Protein AF-A0A962JYY6-F1 (afdb_monomer)

pLDDT: mean 77.54, std 12.12, range [55.94, 94.5]

Sequence (50 aa):
MDFRLLLWGKNLTDEEYGIVRTIAWSTFGATDVQTFGDPRTVGLTLSYMY

Structure (mmCIF, N/CA/C/O backbone):
data_AF-A0A962JYY6-F1
#
_entry.id   AF-A0A962JYY6-F1
#
loop_
_atom_site.group_PDB
_atom_site.id
_atom_site.type_symbol
_atom_site.label_atom_id
_atom_site.label_alt_id
_atom_site.label_comp_id
_atom_site.label_asym_id
_atom_site.label_entity_id
_atom_site.label_seq_id
_atom_site.pdbx_PDB_ins_code
_atom_site.Cartn_x
_atom_site.Cartn_y
_atom_site.Cartn_z
_atom_site.occupancy
_atom_site.B_iso_or_equiv
_atom_site.auth_seq_id
_atom_site.auth_comp_id
_atom_site.auth_asym_id
_atom_site.auth_atom_id
_atom_site.pdbx_PDB_model_num
ATOM 1 N N . MET A 1 1 ? -4.090 0.201 30.337 1.00 74.06 1 MET A N 1
ATOM 2 C CA . MET A 1 1 ? -5.046 0.756 29.354 1.00 74.06 1 MET A CA 1
ATOM 3 C C . MET A 1 1 ? -4.424 1.905 28.564 1.00 74.06 1 MET A C 1
ATOM 5 O O . MET A 1 1 ? -4.626 3.067 28.900 1.00 74.06 1 MET A O 1
ATOM 9 N N . ASP A 1 2 ? -3.663 1.566 27.521 1.00 85.94 2 ASP A N 1
ATOM 10 C CA . ASP A 1 2 ? -3.176 2.518 26.506 1.00 85.94 2 ASP A CA 1
ATOM 11 C C . ASP A 1 2 ? -3.815 2.181 25.146 1.00 85.94 2 ASP A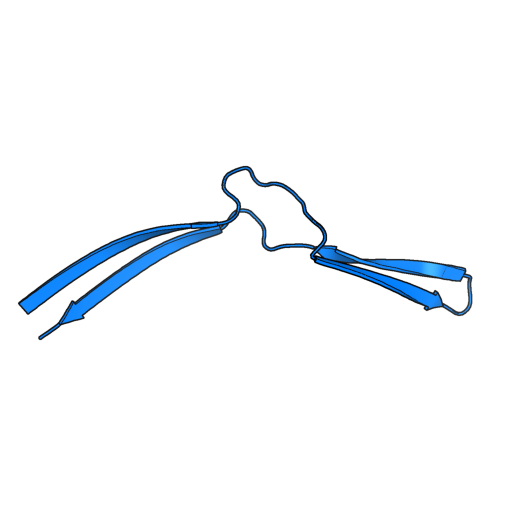 C 1
ATOM 13 O O . ASP A 1 2 ? -3.921 1.006 24.776 1.00 85.94 2 ASP A O 1
ATOM 17 N N . PHE A 1 3 ? -4.263 3.209 24.424 1.00 89.31 3 PHE A N 1
ATOM 18 C CA . PHE A 1 3 ? -4.861 3.115 23.093 1.00 89.31 3 PHE A CA 1
ATOM 19 C C . PHE A 1 3 ? -4.063 3.982 22.125 1.00 89.31 3 PHE A C 1
ATOM 21 O O . PHE A 1 3 ? -3.927 5.189 22.321 1.00 89.31 3 PHE A O 1
ATOM 28 N N . ARG A 1 4 ? -3.594 3.382 21.028 1.00 93.25 4 ARG A N 1
ATOM 29 C CA . ARG A 1 4 ? -2.833 4.082 19.991 1.00 93.25 4 ARG A CA 1
ATOM 30 C C . ARG A 1 4 ? -3.439 3.861 18.615 1.00 93.25 4 ARG A C 1
ATOM 32 O O . ARG A 1 4 ? -3.734 2.732 18.229 1.00 93.25 4 ARG A O 1
ATOM 39 N N . LEU A 1 5 ? -3.568 4.951 17.865 1.00 93.31 5 LEU A N 1
ATOM 40 C CA . LEU A 1 5 ? -3.998 4.960 16.472 1.00 93.31 5 LEU A CA 1
ATOM 41 C C . LEU A 1 5 ? -2.901 5.602 15.619 1.00 93.31 5 LEU A C 1
ATOM 43 O O . LEU A 1 5 ? -2.418 6.685 15.941 1.00 93.31 5 LEU A O 1
ATOM 47 N N . LEU A 1 6 ? -2.491 4.920 14.552 1.00 93.38 6 LEU A N 1
ATOM 48 C CA . LEU A 1 6 ? -1.456 5.373 13.626 1.00 93.38 6 LEU A CA 1
ATOM 49 C C . LEU A 1 6 ? -2.018 5.379 12.206 1.00 93.38 6 LEU A C 1
ATOM 51 O O . LEU A 1 6 ? -2.406 4.336 11.685 1.00 93.38 6 LEU A O 1
ATOM 55 N N . LEU A 1 7 ? -2.009 6.547 11.575 1.00 92.62 7 LEU A N 1
ATOM 56 C CA . LEU A 1 7 ? -2.264 6.700 10.147 1.00 92.62 7 LEU A CA 1
ATOM 57 C C . LEU A 1 7 ? -0.931 6.680 9.403 1.00 92.62 7 LEU A C 1
ATOM 59 O O . LEU A 1 7 ? 0.015 7.351 9.817 1.00 92.62 7 LEU A O 1
ATOM 63 N N . TRP A 1 8 ? -0.852 5.926 8.312 1.00 91.50 8 TRP A N 1
ATOM 64 C CA . TRP A 1 8 ? 0.349 5.860 7.487 1.00 91.50 8 TRP A CA 1
ATOM 65 C C . TRP A 1 8 ? 0.006 5.755 6.003 1.00 91.50 8 TRP A C 1
ATOM 67 O O . TRP A 1 8 ? -1.093 5.363 5.613 1.00 91.50 8 TRP A O 1
ATOM 77 N N . GLY A 1 9 ? 0.968 6.115 5.160 1.00 86.38 9 GLY A N 1
ATOM 78 C CA . GLY A 1 9 ? 0.863 5.981 3.716 1.00 86.38 9 GLY A CA 1
ATOM 79 C C . GLY A 1 9 ? 2.218 5.678 3.091 1.00 86.38 9 GLY A C 1
ATOM 80 O O . GLY A 1 9 ? 3.259 6.054 3.630 1.00 86.38 9 GLY A O 1
ATOM 81 N N . LYS A 1 10 ? 2.193 4.976 1.963 1.00 84.44 10 LYS A N 1
ATOM 82 C CA . LYS A 1 10 ? 3.331 4.665 1.099 1.00 84.44 10 LYS A CA 1
ATOM 83 C C . LYS A 1 10 ? 3.031 5.167 -0.307 1.00 84.44 10 LYS A C 1
ATOM 85 O O . LYS A 1 10 ? 1.885 5.112 -0.747 1.00 84.44 10 LYS A O 1
ATOM 90 N N . ASN A 1 11 ? 4.070 5.637 -0.992 1.00 81.62 11 ASN A N 1
ATOM 91 C CA . ASN A 1 11 ? 3.985 6.124 -2.368 1.00 81.62 11 ASN A CA 1
ATOM 92 C C . ASN A 1 11 ? 2.893 7.209 -2.566 1.00 81.62 11 ASN A C 1
ATOM 94 O O . ASN A 1 11 ? 2.012 7.091 -3.409 1.00 81.62 11 ASN A O 1
ATOM 98 N N . LEU A 1 12 ? 2.900 8.266 -1.736 1.00 75.69 12 LEU A N 1
ATOM 99 C CA . LEU A 1 12 ? 1.854 9.312 -1.732 1.00 75.69 12 LEU A CA 1
ATOM 100 C C . LEU A 1 12 ? 1.768 10.106 -3.044 1.00 75.69 12 LEU A C 1
ATOM 102 O O . LEU A 1 12 ? 0.697 10.608 -3.390 1.00 75.69 12 LEU A O 1
ATOM 106 N N . THR A 1 13 ? 2.888 10.211 -3.752 1.00 79.81 13 THR A N 1
ATOM 107 C CA . THR A 1 13 ? 3.012 10.856 -5.061 1.00 79.81 13 THR A CA 1
ATOM 108 C C . THR A 1 13 ? 2.570 9.957 -6.214 1.00 79.81 13 THR A C 1
ATOM 110 O O . THR A 1 13 ? 2.513 10.445 -7.337 1.00 79.81 13 THR A O 1
ATOM 113 N N . ASP A 1 14 ? 2.199 8.698 -5.932 1.00 74.50 14 ASP A N 1
ATOM 114 C CA . ASP A 1 14 ? 1.800 7.690 -6.924 1.00 74.50 14 ASP A CA 1
ATOM 115 C C . ASP A 1 14 ? 2.855 7.524 -8.025 1.00 74.50 14 ASP A C 1
ATOM 117 O O . ASP A 1 14 ? 2.559 7.429 -9.214 1.00 74.50 14 ASP A O 1
ATOM 121 N N . GLU A 1 15 ? 4.120 7.578 -7.612 1.00 75.00 15 GLU A N 1
ATOM 122 C 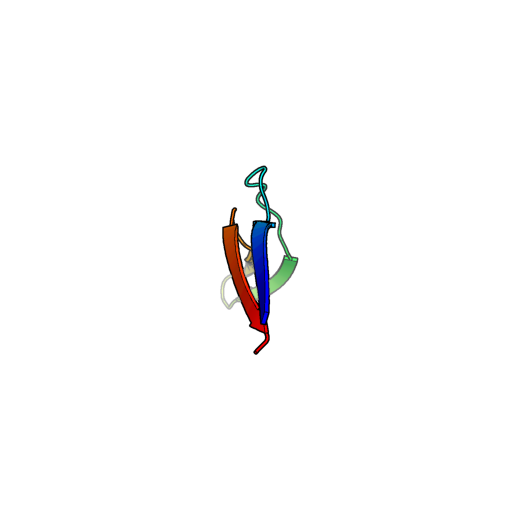CA . GLU A 1 15 ? 5.248 7.492 -8.518 1.00 75.00 15 GLU A CA 1
ATOM 123 C C . GLU A 1 15 ? 5.464 6.030 -8.894 1.00 75.00 15 GLU A C 1
ATOM 125 O O . GLU A 1 15 ? 5.600 5.151 -8.036 1.00 75.00 15 GLU A O 1
ATOM 130 N N . GLU A 1 16 ? 5.470 5.767 -10.195 1.00 72.94 16 GLU A N 1
ATOM 131 C CA . GLU A 1 16 ? 5.730 4.441 -10.724 1.00 72.94 16 GLU A CA 1
ATOM 132 C C . GLU A 1 16 ? 7.241 4.228 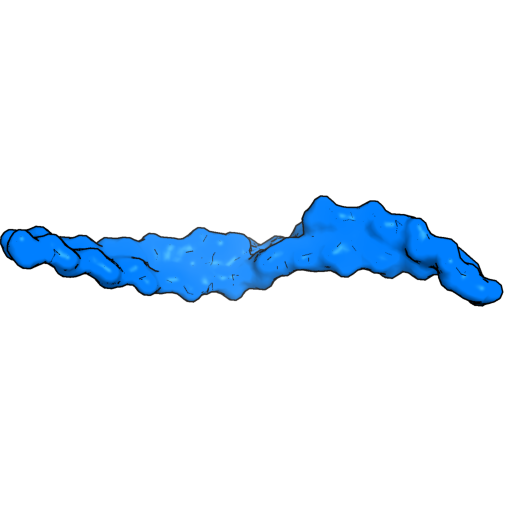-10.802 1.00 72.94 16 GLU A C 1
ATOM 134 O O . GLU A 1 16 ? 7.945 4.864 -11.587 1.00 72.94 16 GLU A O 1
ATOM 139 N N . TYR A 1 17 ? 7.754 3.326 -9.968 1.00 71.31 17 TYR A N 1
ATOM 140 C CA . TYR A 1 17 ? 9.166 2.966 -9.958 1.00 71.31 17 TYR A CA 1
ATOM 141 C C . TYR A 1 17 ? 9.340 1.463 -10.177 1.00 71.31 17 TYR A C 1
ATOM 143 O O . TYR A 1 17 ? 8.573 0.640 -9.678 1.00 71.31 17 TYR A O 1
ATOM 151 N N . GLY A 1 18 ? 10.359 1.086 -10.949 1.00 68.38 18 GLY A N 1
ATOM 152 C CA . GLY A 1 18 ? 10.758 -0.311 -11.112 1.00 68.38 18 GLY A CA 1
ATOM 153 C C . GLY A 1 18 ? 11.650 -0.759 -9.961 1.00 68.38 18 GLY A C 1
ATOM 154 O O . GLY A 1 18 ? 12.631 -0.089 -9.653 1.00 68.38 18 GLY A O 1
ATOM 155 N N . ILE A 1 19 ? 11.339 -1.900 -9.346 1.00 69.12 19 ILE A N 1
ATOM 156 C CA . ILE A 1 19 ? 12.185 -2.504 -8.305 1.00 69.12 19 ILE A CA 1
ATOM 157 C C . ILE A 1 19 ? 13.294 -3.343 -8.950 1.00 69.12 19 ILE A C 1
ATOM 159 O O . ILE A 1 19 ? 14.459 -3.251 -8.571 1.00 69.12 19 ILE A O 1
ATOM 163 N N . VAL A 1 20 ? 12.935 -4.171 -9.934 1.00 71.69 20 VAL A N 1
ATOM 164 C CA . VAL A 1 20 ? 13.859 -5.079 -10.624 1.00 71.69 20 VAL A CA 1
ATOM 165 C C . VAL A 1 20 ? 13.529 -5.092 -12.107 1.00 71.69 20 VAL A C 1
ATOM 167 O O . VAL A 1 20 ? 12.366 -5.229 -12.490 1.00 71.69 20 VAL A O 1
ATOM 170 N N . ARG A 1 21 ? 14.569 -4.992 -12.933 1.00 61.06 21 ARG A N 1
ATOM 171 C CA . ARG A 1 21 ? 14.501 -5.143 -14.385 1.00 61.06 21 ARG A CA 1
ATOM 172 C C . ARG A 1 21 ? 15.2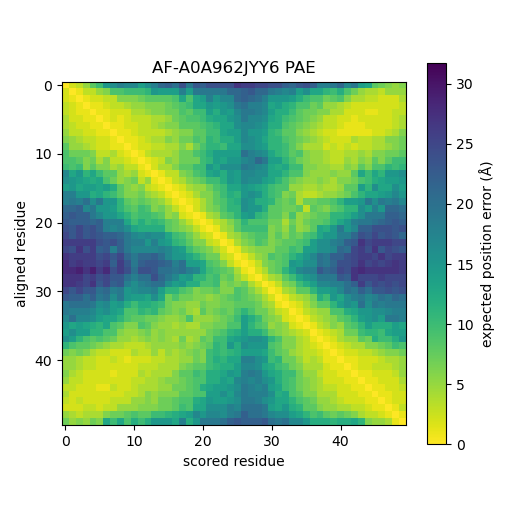75 -6.398 -14.773 1.00 61.06 21 ARG A C 1
ATOM 174 O O . ARG A 1 21 ? 16.477 -6.469 -14.526 1.00 61.06 21 ARG A O 1
ATOM 181 N N . THR A 1 22 ? 14.592 -7.395 -15.329 1.00 61.72 22 THR A N 1
ATOM 182 C CA . THR A 1 22 ? 15.211 -8.652 -15.771 1.00 61.72 22 THR A CA 1
ATOM 183 C C . THR A 1 22 ? 15.067 -8.799 -17.277 1.00 61.72 22 THR A C 1
ATOM 185 O O . THR A 1 22 ? 13.965 -8.733 -17.816 1.00 61.72 22 THR A O 1
ATOM 188 N N . ILE A 1 23 ? 16.191 -9.053 -17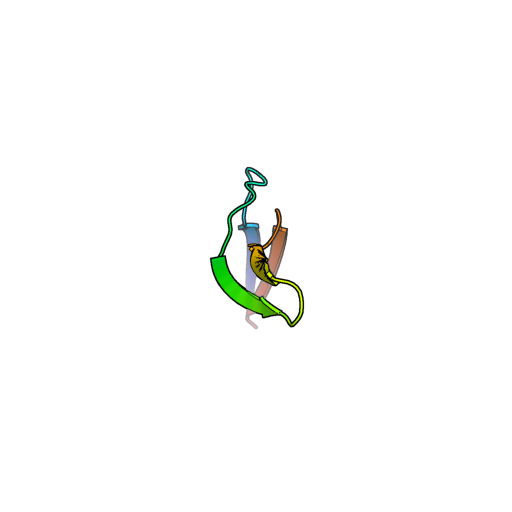.951 1.00 61.22 23 ILE A N 1
ATOM 189 C CA . ILE A 1 23 ? 16.210 -9.415 -19.368 1.00 61.22 23 ILE A CA 1
ATOM 190 C C . ILE A 1 23 ? 15.905 -10.911 -19.459 1.00 61.22 23 ILE A C 1
ATOM 192 O O . ILE A 1 23 ? 16.754 -11.744 -19.137 1.00 61.22 23 ILE A O 1
ATOM 196 N N . ALA A 1 24 ? 14.689 -11.253 -19.877 1.00 64.25 24 ALA A N 1
ATOM 197 C CA . ALA A 1 24 ? 14.306 -12.627 -20.155 1.00 64.25 24 ALA A CA 1
ATOM 198 C C . ALA A 1 24 ? 14.552 -12.930 -21.639 1.00 64.25 24 ALA A C 1
ATOM 200 O O . ALA A 1 24 ? 13.994 -12.284 -22.527 1.00 64.25 24 ALA A O 1
ATOM 201 N N . TRP A 1 25 ? 15.391 -13.923 -21.927 1.00 55.94 25 TRP A N 1
ATOM 202 C CA . TRP A 1 25 ? 15.575 -14.422 -23.289 1.00 55.94 25 TRP A CA 1
ATOM 203 C C . TRP A 1 25 ? 14.393 -15.335 -23.641 1.00 55.94 25 TRP A C 1
ATOM 205 O O . TRP A 1 25 ? 14.282 -16.433 -23.101 1.00 55.94 25 TRP A O 1
ATOM 215 N N . SER A 1 26 ? 13.491 -14.880 -24.515 1.00 61.50 26 SER A N 1
ATOM 216 C CA . SER A 1 26 ? 12.398 -15.697 -25.057 1.00 61.50 26 SER A CA 1
ATOM 217 C C . SER A 1 26 ? 12.766 -16.245 -26.441 1.00 61.50 26 SER A C 1
ATOM 219 O O . SER A 1 26 ? 13.614 -15.683 -27.137 1.00 61.50 26 SER A O 1
ATOM 221 N N . THR A 1 27 ? 12.100 -17.320 -26.877 1.00 57.75 27 THR A N 1
ATOM 222 C CA . THR A 1 27 ? 12.311 -17.979 -28.184 1.00 57.75 27 THR A CA 1
ATOM 223 C C . THR A 1 27 ? 12.195 -17.035 -29.394 1.00 57.75 27 THR A C 1
ATOM 225 O O . THR A 1 27 ? 12.713 -17.362 -30.458 1.0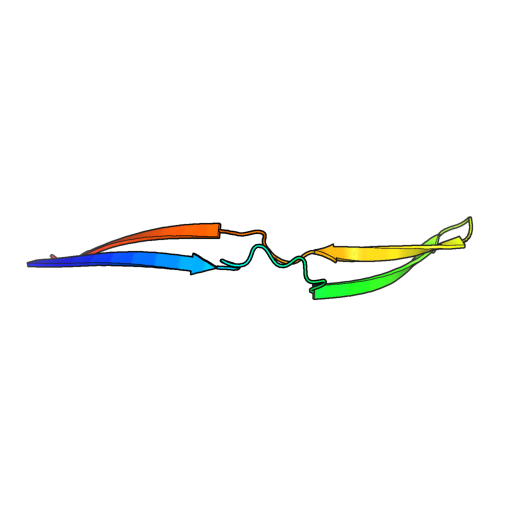0 57.75 27 THR A O 1
ATOM 228 N N . PHE A 1 28 ? 11.587 -15.850 -29.242 1.00 66.62 28 PHE A N 1
ATOM 229 C CA . PHE A 1 28 ? 11.438 -14.847 -30.305 1.00 66.62 28 PHE A CA 1
ATOM 230 C C . PHE A 1 28 ? 12.040 -13.467 -29.968 1.00 66.62 28 PHE A C 1
ATOM 232 O O . PHE A 1 28 ? 11.722 -12.485 -30.634 1.00 66.62 28 PHE A O 1
ATOM 239 N N . GLY A 1 29 ? 12.926 -13.370 -28.969 1.00 58.69 29 GLY A N 1
ATOM 240 C CA . GLY A 1 29 ? 13.646 -12.131 -28.645 1.00 58.69 29 GLY A CA 1
ATOM 241 C C . GLY A 1 29 ? 13.799 -11.869 -27.146 1.00 58.69 29 GLY A C 1
ATOM 242 O O . GLY A 1 29 ? 13.254 -12.592 -26.311 1.00 58.69 29 GLY A O 1
ATOM 243 N N . ALA A 1 30 ? 14.553 -10.823 -26.799 1.00 60.81 30 ALA A N 1
ATOM 244 C CA . ALA A 1 30 ? 14.679 -10.362 -25.419 1.00 60.81 30 ALA A CA 1
ATOM 245 C C . ALA A 1 30 ? 13.386 -9.652 -24.989 1.00 60.81 30 ALA A C 1
ATOM 247 O O . ALA A 1 30 ? 13.008 -8.637 -25.574 1.00 60.81 30 ALA A O 1
ATOM 248 N N . THR A 1 31 ? 12.706 -10.187 -23.977 1.00 64.38 31 THR A N 1
ATOM 249 C CA . THR A 1 31 ? 11.561 -9.541 -23.335 1.00 64.38 31 THR A CA 1
ATOM 250 C C . THR A 1 31 ? 12.039 -8.899 -22.043 1.00 64.38 31 THR A C 1
ATOM 252 O O . THR A 1 31 ? 12.670 -9.546 -21.205 1.00 64.38 31 THR A O 1
ATOM 255 N N . ASP A 1 32 ? 11.762 -7.610 -21.898 1.00 63.03 32 ASP A N 1
ATOM 256 C CA . ASP A 1 32 ? 12.038 -6.879 -20.672 1.00 63.03 32 ASP A CA 1
ATOM 257 C C . ASP A 1 32 ? 10.899 -7.127 -19.682 1.00 63.03 32 ASP A C 1
ATOM 259 O O . ASP A 1 32 ? 9.743 -6.808 -19.968 1.00 63.03 32 ASP A O 1
ATOM 263 N N . VAL A 1 33 ? 11.211 -7.751 -18.546 1.00 67.81 33 VAL A N 1
ATOM 264 C CA . VAL A 1 33 ? 10.244 -7.983 -17.472 1.00 67.81 33 VAL A CA 1
ATOM 265 C C . VAL A 1 33 ? 10.607 -7.064 -16.317 1.00 67.81 33 VAL A C 1
ATOM 267 O O . VAL A 1 33 ? 11.648 -7.224 -15.670 1.00 67.81 33 VAL A O 1
ATOM 270 N N . GLN A 1 34 ? 9.729 -6.099 -16.060 1.00 68.50 34 GLN A N 1
ATOM 271 C CA . GLN A 1 34 ? 9.871 -5.140 -14.975 1.00 68.50 34 GLN A CA 1
ATOM 272 C C . GLN A 1 34 ? 8.931 -5.511 -13.828 1.00 68.50 34 GLN A C 1
ATOM 274 O O . GLN A 1 34 ? 7.735 -5.711 -14.022 1.00 68.50 34 GLN A O 1
ATOM 279 N N . THR A 1 35 ? 9.484 -5.605 -12.620 1.00 70.88 35 THR A N 1
ATOM 280 C CA . THR A 1 35 ? 8.687 -5.669 -11.390 1.00 70.88 35 THR A CA 1
ATOM 281 C C . THR A 1 35 ? 8.410 -4.245 -10.936 1.00 70.88 35 THR A C 1
ATOM 283 O O . THR A 1 35 ? 9.348 -3.505 -10.624 1.00 70.88 35 THR A O 1
ATOM 286 N N . PHE A 1 36 ? 7.139 -3.856 -10.933 1.00 75.94 36 PHE A N 1
ATOM 287 C CA . PHE A 1 36 ? 6.705 -2.538 -10.481 1.00 75.94 36 PHE A CA 1
ATOM 288 C C . PHE A 1 36 ? 6.660 -2.468 -8.954 1.00 75.94 36 PHE A C 1
ATOM 290 O O . PHE A 1 36 ? 6.398 -3.467 -8.281 1.00 75.94 36 PHE A O 1
ATOM 297 N N . GLY 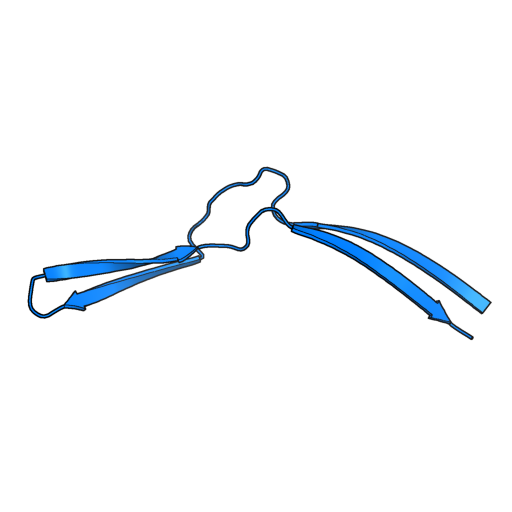A 1 37 ? 6.973 -1.288 -8.421 1.00 73.88 37 GLY A N 1
ATOM 298 C CA . GLY A 1 37 ? 6.823 -0.961 -7.011 1.00 73.88 37 GLY A CA 1
ATOM 299 C C . GLY A 1 37 ? 5.368 -0.943 -6.560 1.00 73.88 37 GLY A C 1
ATOM 300 O O . GLY A 1 37 ? 4.450 -0.908 -7.379 1.00 73.88 37 GLY A O 1
ATOM 301 N N . ASP A 1 38 ? 5.163 -0.967 -5.241 1.00 78.62 38 ASP A N 1
ATOM 302 C CA . ASP A 1 38 ? 3.818 -0.883 -4.678 1.00 78.62 38 ASP A CA 1
ATOM 303 C C . ASP A 1 38 ? 3.163 0.460 -5.073 1.00 78.62 38 ASP A C 1
ATOM 305 O O . ASP A 1 38 ? 3.787 1.523 -4.925 1.00 78.62 38 ASP A O 1
ATOM 309 N N . PRO A 1 39 ? 1.901 0.448 -5.541 1.00 81.38 39 PRO A N 1
ATOM 310 C CA . PRO A 1 39 ? 1.173 1.671 -5.861 1.00 81.38 39 PRO A CA 1
ATOM 311 C C . PRO A 1 39 ? 0.892 2.489 -4.594 1.00 81.38 39 PRO A C 1
ATOM 313 O O . PRO A 1 39 ? 1.104 2.025 -3.463 1.00 81.38 39 PRO A O 1
ATOM 316 N N . ARG A 1 40 ? 0.364 3.709 -4.759 1.00 88.81 40 ARG A N 1
ATOM 317 C CA . ARG A 1 40 ? -0.078 4.533 -3.627 1.00 88.81 40 ARG A CA 1
ATOM 318 C C . ARG A 1 40 ? -0.979 3.742 -2.677 1.00 88.81 40 ARG A C 1
ATOM 320 O O . ARG A 1 40 ? -2.093 3.355 -3.021 1.00 88.81 40 ARG A O 1
ATOM 327 N N . THR A 1 41 ? -0.498 3.552 -1.452 1.00 87.88 41 THR A N 1
ATOM 328 C CA . THR A 1 41 ? -1.142 2.716 -0.435 1.00 87.88 41 THR A CA 1
ATOM 329 C C . THR A 1 41 ? -1.311 3.512 0.849 1.00 87.88 41 THR A C 1
ATOM 331 O O . THR A 1 41 ? -0.361 4.116 1.339 1.00 87.88 41 THR A O 1
ATOM 334 N N . VAL A 1 42 ? -2.508 3.495 1.427 1.00 89.75 42 VAL A N 1
ATOM 335 C CA . VAL A 1 42 ? -2.812 4.137 2.714 1.00 89.75 42 VAL A CA 1
AT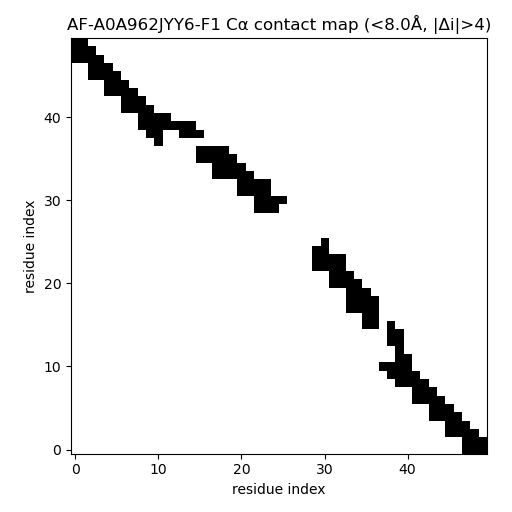OM 336 C C . VAL A 1 42 ? -3.257 3.090 3.725 1.00 89.75 42 VAL A C 1
ATOM 338 O O . VAL A 1 42 ? -3.889 2.100 3.359 1.00 89.75 42 VAL A O 1
ATOM 341 N N . GLY A 1 43 ? -2.925 3.294 4.997 1.00 91.69 43 GLY A N 1
ATOM 342 C CA . GLY A 1 43 ? -3.205 2.331 6.051 1.00 91.69 43 GLY A CA 1
ATOM 343 C C . GLY A 1 43 ? -3.447 2.971 7.412 1.00 91.69 43 GLY A C 1
ATOM 344 O O . GLY A 1 43 ? -3.053 4.105 7.690 1.00 91.69 43 GLY A O 1
ATOM 345 N N . LEU A 1 44 ? -4.119 2.205 8.268 1.00 94.50 44 LEU A N 1
ATOM 346 C CA . LEU A 1 44 ? -4.425 2.565 9.644 1.00 94.50 44 LEU A CA 1
ATOM 347 C C . LEU A 1 44 ? -4.050 1.395 10.549 1.00 94.50 44 LEU A C 1
ATOM 349 O O . LEU A 1 44 ? -4.421 0.254 10.281 1.00 94.50 44 LEU A O 1
ATOM 353 N N . THR A 1 45 ? -3.337 1.687 11.630 1.00 94.44 45 THR A N 1
ATOM 354 C CA . THR A 1 45 ? -2.975 0.710 12.656 1.00 94.44 45 THR A CA 1
ATOM 355 C C . THR A 1 45 ? -3.619 1.111 13.976 1.00 94.44 45 THR A C 1
ATOM 357 O O . TH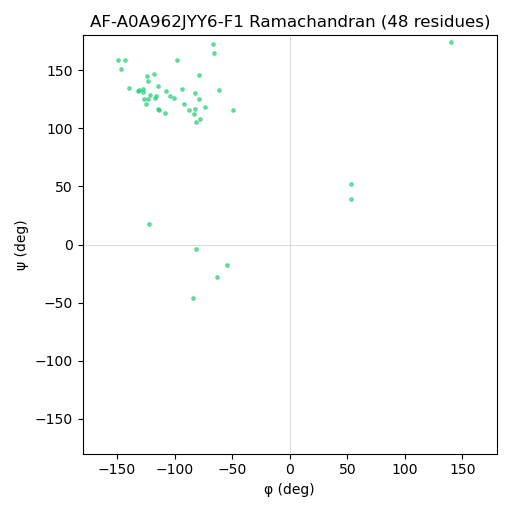R A 1 45 ? -3.431 2.231 14.449 1.00 94.44 45 THR A O 1
ATOM 360 N N . LEU A 1 46 ? -4.365 0.182 14.575 1.00 93.44 46 LEU A N 1
ATOM 361 C CA . LEU A 1 46 ? -4.944 0.309 15.910 1.00 93.44 46 LEU A CA 1
ATOM 362 C C . LEU A 1 46 ? -4.168 -0.601 16.869 1.00 93.44 46 LEU A C 1
ATOM 364 O O . LEU A 1 46 ? -3.942 -1.772 16.569 1.00 93.44 46 LEU A O 1
ATOM 368 N N . SER A 1 47 ? -3.766 -0.084 18.024 1.00 93.00 47 SER A N 1
ATOM 369 C CA . SER A 1 47 ? -3.110 -0.863 19.074 1.00 93.00 47 SER A CA 1
ATOM 370 C C . SER A 1 47 ? -3.780 -0.604 20.417 1.00 93.00 47 SER A C 1
ATOM 372 O O . SER A 1 47 ? -4.032 0.543 20.784 1.00 93.00 47 SER A O 1
ATOM 374 N N . TYR A 1 48 ? -4.063 -1.685 21.138 1.00 94.06 48 TYR A N 1
ATOM 375 C CA . TYR A 1 48 ? -4.661 -1.666 22.467 1.00 94.06 48 TYR A CA 1
ATOM 376 C C . TYR A 1 48 ? -3.794 -2.484 23.420 1.00 94.06 48 TYR A C 1
ATOM 378 O O . TYR A 1 48 ? -3.500 -3.647 23.141 1.00 94.06 48 TYR A O 1
ATOM 386 N N . MET A 1 49 ? -3.383 -1.873 24.529 1.00 88.12 49 MET A N 1
ATOM 387 C CA . MET A 1 49 ? -2.642 -2.533 25.602 1.00 88.12 49 MET A CA 1
ATOM 388 C C . MET A 1 49 ? -3.499 -2.549 26.870 1.00 88.12 49 MET A C 1
ATOM 390 O O . MET A 1 49 ? -3.849 -1.484 27.401 1.00 88.12 49 MET A O 1
ATOM 394 N N . TYR A 1 50 ? -3.837 -3.763 27.319 1.00 83.06 50 TYR A N 1
ATOM 395 C CA . TYR A 1 50 ? -4.620 -4.022 28.529 1.00 83.06 50 TYR A CA 1
ATOM 396 C C . TYR A 1 50 ? -3.808 -3.661 29.778 1.00 83.06 50 TYR A C 1
ATOM 398 O O . TYR A 1 50 ? -2.756 -4.302 29.990 1.00 83.06 50 TYR A O 1
#

Nearest PDB structures (foldseek):
  3o44-assembly1_B  TM=4.709E-01  e=2.893E+00  Vibrio cholerae 12129(1)
  3j9c-assembly1_A  TM=4.155E-01  e=2.893E+00  Bacillus anthracis
  8jc7-assembly1_A  TM=4.710E-01  e=4.241E+00  Vibrio campbellii
  8zds-assembly1_E  TM=2.665E-01  e=6.624E+00  Salmonella enterica subsp. enterica serovar Typhimurium
  8zds-assembly1_A  TM=2.260E-01  e=5.831E+00  Salmonella enterica subsp. enterica serovar Typhimurium

Solvent-accessible surface area (backbone atoms only — not comparable to full-atom values): 3295 Å² total; per-residue (Å²): 115,52,79,48,80,45,80,50,73,42,46,88,82,58,64,89,45,73,75,46,81,43,84,43,84,47,102,89,48,80,44,82,46,68,42,70,49,75,66,61,42,76,50,76,47,79,49,78,46,119

Mean predicted aligned error: 10.05 Å

Foldseek 3Di:
DDKDKDKDKDQQVQDKDFPDWDFDQDPVGTDIDTDIDDGIDIDMDIDDDD

Secondary structure (DSSP, 8-state):
-EEEEEEEEE-TT----EEEEEEEEETTEEEEEEEEPPPSEEEEEEEEE-

Radius of gyration: 19.4 Å; Cα contacts (8 Å, |Δi|>4): 80; chains: 1; bounding box: 21×29×60 Å